Protein AF-A0A0B2Q149-F1 (afdb_monomer_lite)

Structure (mmCIF, N/CA/C/O backbone):
data_AF-A0A0B2Q149-F1
#
_entry.id   AF-A0A0B2Q149-F1
#
loop_
_atom_site.group_PDB
_atom_site.id
_atom_site.type_symbol
_atom_site.label_atom_id
_atom_site.label_alt_id
_atom_site.label_comp_id
_atom_site.label_asym_id
_atom_site.label_entity_id
_atom_site.label_seq_id
_atom_site.pdbx_PDB_ins_code
_atom_site.Cartn_x
_atom_site.Cartn_y
_atom_site.Cartn_z
_atom_site.occupancy
_atom_site.B_iso_or_equiv
_atom_site.auth_seq_id
_atom_site.auth_comp_id
_atom_site.auth_asym_id
_atom_site.auth_atom_id
_atom_site.pdbx_PDB_model_num
ATOM 1 N N . MET A 1 1 ? -33.962 -13.781 27.105 1.00 46.84 1 MET A N 1
ATOM 2 C CA . MET A 1 1 ? -33.218 -13.113 26.015 1.00 46.84 1 MET A CA 1
ATOM 3 C C . MET A 1 1 ? -32.060 -12.366 26.652 1.00 46.84 1 MET A C 1
ATOM 5 O O . MET A 1 1 ? -32.318 -11.562 27.538 1.00 46.84 1 MET A O 1
ATOM 9 N N . SER A 1 2 ? -30.811 -12.684 26.308 1.00 51.34 2 SER A N 1
ATOM 10 C CA . SER A 1 2 ? -29.662 -11.889 26.762 1.00 51.34 2 SER A CA 1
ATOM 11 C C . SER A 1 2 ? -29.681 -10.518 26.069 1.00 51.34 2 SER A C 1
ATOM 13 O O . SER A 1 2 ? -30.180 -10.425 24.942 1.00 51.34 2 SER A O 1
ATOM 15 N N . PRO A 1 3 ? -29.176 -9.443 26.698 1.00 57.91 3 PRO A N 1
ATOM 16 C CA . PRO A 1 3 ? -29.082 -8.158 26.025 1.00 57.91 3 PRO A CA 1
ATOM 17 C C . PRO A 1 3 ? -28.086 -8.297 24.872 1.00 57.91 3 PRO A C 1
ATOM 19 O O . PRO A 1 3 ? -26.926 -8.643 25.091 1.00 57.91 3 PRO A O 1
ATOM 22 N N . SER A 1 4 ? -28.531 -8.040 23.643 1.00 61.69 4 SER A N 1
ATOM 23 C CA . SER A 1 4 ? -27.623 -7.896 22.507 1.00 61.69 4 SER A CA 1
ATOM 24 C C . SER A 1 4 ? -26.832 -6.60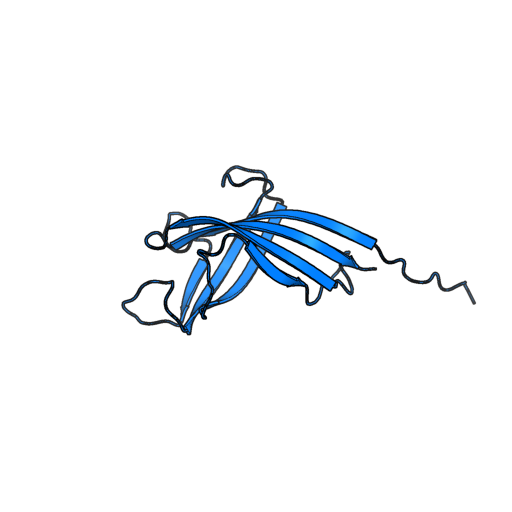2 22.725 1.00 61.69 4 SER A C 1
ATOM 26 O O . SER A 1 4 ? -27.387 -5.506 22.596 1.00 61.69 4 SER A O 1
ATOM 28 N N . THR A 1 5 ? -25.557 -6.704 23.090 1.00 75.75 5 THR A N 1
ATOM 29 C CA . THR A 1 5 ? -24.645 -5.558 23.109 1.00 75.75 5 THR A CA 1
ATOM 30 C C . THR A 1 5 ? -24.497 -5.043 21.681 1.00 75.75 5 THR A C 1
ATOM 32 O O . THR A 1 5 ? -24.105 -5.784 20.781 1.00 75.75 5 THR A O 1
ATOM 35 N N . LYS A 1 6 ? -24.854 -3.774 21.453 1.00 79.19 6 LYS A N 1
ATOM 36 C CA . LYS A 1 6 ? -24.666 -3.137 20.146 1.00 79.19 6 LYS A CA 1
ATOM 37 C C . LYS A 1 6 ? -23.167 -3.130 19.798 1.00 79.19 6 LYS A C 1
ATOM 39 O O . LYS A 1 6 ? -22.368 -2.845 20.693 1.00 79.19 6 LYS A O 1
ATOM 44 N N . PRO A 1 7 ? -22.781 -3.413 18.541 1.00 81.75 7 PRO A N 1
ATOM 45 C CA . PRO A 1 7 ? -21.396 -3.259 18.104 1.00 81.75 7 PRO A CA 1
ATOM 46 C C . PRO A 1 7 ? -20.919 -1.822 18.353 1.00 81.75 7 PRO A C 1
ATOM 48 O O . PRO A 1 7 ? -21.653 -0.874 18.070 1.00 81.75 7 PRO A O 1
ATOM 51 N N . VAL A 1 8 ? -19.719 -1.670 18.915 1.00 90.56 8 VAL A N 1
ATOM 52 C CA . VAL A 1 8 ? -19.131 -0.363 19.244 1.00 90.56 8 VAL A CA 1
ATOM 53 C C . VAL A 1 8 ? -18.159 0.019 18.142 1.00 90.56 8 VAL A C 1
ATOM 55 O O . VAL A 1 8 ? -17.172 -0.679 17.930 1.00 90.56 8 VAL A O 1
ATOM 58 N N . GLU A 1 9 ? -18.419 1.140 17.474 1.00 94.44 9 GLU A N 1
ATOM 59 C CA . GLU A 1 9 ? -17.500 1.672 16.472 1.00 94.44 9 GLU A CA 1
ATOM 60 C C . GLU A 1 9 ? -16.185 2.153 17.103 1.00 94.44 9 GLU A C 1
ATOM 62 O O . GLU A 1 9 ? -16.168 2.797 18.155 1.00 94.44 9 GLU A O 1
ATOM 67 N N . LYS A 1 10 ? -15.073 1.849 16.435 1.00 96.69 10 LYS A N 1
ATOM 68 C CA . LYS A 1 10 ? -13.708 2.221 16.807 1.00 96.69 10 LYS A CA 1
ATOM 69 C C . LYS A 1 10 ? -13.027 2.903 15.633 1.00 96.69 10 LYS A C 1
ATOM 71 O O . LYS A 1 10 ? -13.156 2.462 14.493 1.00 96.69 10 LYS A O 1
ATOM 76 N N . ILE A 1 11 ? -12.244 3.935 15.932 1.00 98.00 11 ILE A N 1
ATOM 77 C CA . ILE A 1 11 ? -11.314 4.542 14.978 1.00 98.00 11 ILE A CA 1
ATOM 78 C C . ILE A 1 11 ? -9.917 4.007 15.277 1.00 98.00 11 ILE A C 1
ATOM 80 O O . ILE A 1 11 ? -9.469 4.012 16.424 1.00 98.00 11 ILE A O 1
ATOM 84 N N . THR A 1 12 ? -9.214 3.544 14.251 1.00 98.38 12 THR A N 1
ATOM 85 C CA . THR A 1 12 ? -7.811 3.138 14.336 1.00 98.38 12 THR A CA 1
ATOM 86 C C . THR A 1 12 ? -7.000 3.917 13.314 1.00 98.38 12 THR A C 1
ATOM 88 O O . THR A 1 12 ? -7.417 4.078 12.168 1.00 98.38 12 THR A O 1
ATOM 91 N N . GLN A 1 13 ? -5.847 4.409 13.755 1.00 98.44 13 GLN A N 1
ATOM 92 C CA . GLN A 1 13 ? -4.859 5.064 12.911 1.00 98.44 13 GLN A CA 1
ATOM 93 C C . GLN A 1 13 ? -3.706 4.092 12.687 1.00 98.44 13 GLN A C 1
ATOM 95 O O . GLN A 1 13 ? -3.173 3.546 13.655 1.00 98.44 13 GLN A O 1
ATOM 100 N N . LEU A 1 14 ? -3.346 3.856 11.429 1.00 98.38 14 LEU A N 1
ATOM 101 C CA . LEU A 1 14 ? -2.207 3.023 11.055 1.00 98.38 14 LEU A CA 1
ATOM 102 C C . LEU A 1 14 ? -1.228 3.854 10.234 1.00 98.38 14 LEU A C 1
ATOM 104 O O . LEU A 1 14 ? -1.630 4.668 9.404 1.00 98.38 14 LEU A O 1
ATOM 108 N N . HIS A 1 15 ? 0.056 3.595 10.443 1.00 98.44 15 HIS A N 1
ATOM 109 C CA . HIS A 1 15 ? 1.146 4.193 9.687 1.00 98.44 15 HIS A CA 1
ATOM 110 C C . HIS A 1 15 ? 2.155 3.108 9.328 1.00 98.44 15 HIS A C 1
ATOM 112 O O . HIS A 1 15 ? 2.563 2.339 10.199 1.00 98.44 15 HIS A O 1
ATOM 118 N N . PHE A 1 16 ? 2.487 2.993 8.045 1.00 98.50 16 PHE A N 1
ATOM 119 C CA . PHE A 1 16 ? 3.437 2.002 7.539 1.00 98.50 16 PHE A CA 1
ATOM 120 C C . PHE A 1 16 ? 3.950 2.383 6.147 1.00 98.50 16 PHE A C 1
ATOM 122 O O . PHE A 1 16 ? 3.419 3.274 5.484 1.00 98.50 16 PHE A O 1
ATOM 129 N N . TYR A 1 17 ? 4.975 1.672 5.686 1.00 98.06 17 TYR A N 1
ATOM 130 C CA . TYR A 1 17 ? 5.596 1.858 4.379 1.00 98.06 17 TYR A CA 1
ATOM 131 C C . TYR A 1 17 ? 5.412 0.614 3.524 1.00 98.06 17 TYR A C 1
ATOM 133 O O . TYR A 1 17 ? 5.649 -0.500 3.978 1.00 98.06 17 TYR A O 1
ATOM 141 N N . PHE A 1 18 ? 4.998 0.822 2.283 1.00 96.25 18 PHE A N 1
ATOM 142 C CA . PHE A 1 18 ? 4.810 -0.188 1.253 1.00 96.25 18 PHE A CA 1
ATOM 143 C C . PHE A 1 18 ? 6.010 -0.176 0.304 1.00 96.25 18 PHE A C 1
ATOM 145 O O . PHE A 1 18 ? 6.365 0.889 -0.210 1.00 96.25 18 PHE A O 1
ATOM 152 N N . HIS A 1 19 ? 6.610 -1.344 0.060 1.00 95.19 19 HIS A N 1
ATOM 153 C CA . HIS A 1 19 ? 7.823 -1.487 -0.753 1.00 95.19 19 HIS A CA 1
ATOM 154 C C . HIS A 1 19 ? 7.545 -2.329 -1.992 1.00 95.19 19 HIS A C 1
ATOM 156 O O . HIS A 1 19 ? 7.532 -3.553 -1.920 1.00 95.19 19 HIS A O 1
ATOM 162 N N . ASN A 1 20 ? 7.362 -1.677 -3.134 1.00 91.50 20 ASN A N 1
ATOM 163 C CA . ASN A 1 20 ? 7.196 -2.368 -4.407 1.00 91.50 20 ASN A CA 1
ATOM 164 C C . ASN A 1 20 ? 8.540 -2.473 -5.120 1.00 91.50 20 ASN A C 1
ATOM 166 O O . ASN A 1 20 ? 9.137 -1.447 -5.458 1.00 91.50 20 ASN A O 1
ATOM 170 N N . ASN A 1 21 ? 8.965 -3.699 -5.414 1.00 90.69 21 ASN A N 1
ATOM 171 C CA . ASN A 1 21 ? 10.177 -3.995 -6.164 1.00 90.69 21 ASN A CA 1
ATOM 172 C C . ASN A 1 21 ? 9.878 -4.949 -7.329 1.00 90.69 21 ASN A C 1
ATOM 174 O O . ASN A 1 21 ? 9.552 -6.117 -7.117 1.00 90.69 21 ASN A O 1
ATOM 178 N N . VAL A 1 22 ? 10.035 -4.464 -8.562 1.00 84.94 22 VAL A N 1
ATOM 179 C CA . VAL A 1 22 ? 9.739 -5.252 -9.771 1.00 84.94 22 VAL A CA 1
ATOM 180 C C . VAL A 1 22 ? 10.988 -5.807 -10.455 1.00 84.94 22 VAL A C 1
ATOM 182 O O . VAL A 1 22 ? 10.900 -6.840 -11.117 1.00 84.94 22 VAL A O 1
ATOM 185 N N . THR A 1 23 ? 12.138 -5.131 -10.358 1.00 79.12 23 THR A N 1
ATOM 186 C CA . THR A 1 23 ? 13.318 -5.500 -11.169 1.00 79.12 23 THR A CA 1
ATOM 187 C C . THR A 1 23 ? 14.629 -5.644 -10.401 1.00 79.12 23 THR A C 1
ATOM 189 O O . THR A 1 23 ? 15.594 -6.151 -10.973 1.00 79.12 23 THR A O 1
ATOM 192 N N . GLU A 1 24 ? 14.691 -5.266 -9.120 1.00 80.00 24 GLU A N 1
ATOM 193 C CA . GLU A 1 24 ? 15.894 -5.473 -8.308 1.00 80.00 24 GLU A CA 1
ATOM 194 C C . GLU A 1 24 ? 15.985 -6.901 -7.747 1.00 80.00 24 GLU A C 1
ATOM 196 O O . GLU A 1 24 ? 15.110 -7.749 -7.938 1.00 80.00 24 GLU A O 1
ATOM 201 N N . LYS A 1 25 ? 17.080 -7.183 -7.030 1.00 82.88 25 LYS A N 1
ATOM 202 C CA . LYS A 1 25 ? 17.314 -8.471 -6.371 1.00 82.88 25 LYS A CA 1
ATOM 203 C C . LYS A 1 25 ? 16.153 -8.796 -5.424 1.00 82.88 25 LYS A C 1
ATOM 205 O O . LYS A 1 25 ? 15.789 -7.970 -4.595 1.00 82.88 25 LYS A O 1
ATOM 210 N N . ASN A 1 26 ? 15.644 -10.026 -5.508 1.00 86.75 26 ASN A N 1
ATOM 211 C CA . ASN A 1 26 ? 14.468 -10.502 -4.769 1.00 86.75 26 ASN A CA 1
ATOM 212 C C . ASN A 1 26 ? 13.208 -9.668 -5.088 1.00 86.75 26 ASN A C 1
ATOM 214 O O . ASN A 1 26 ? 12.712 -8.953 -4.214 1.00 86.75 26 ASN A O 1
ATOM 218 N N . PRO A 1 27 ? 12.707 -9.730 -6.337 1.00 91.19 27 PRO A N 1
ATOM 219 C CA . PRO A 1 27 ? 11.515 -8.991 -6.729 1.00 91.19 27 PRO A CA 1
ATOM 220 C C . PRO A 1 27 ? 10.309 -9.446 -5.903 1.00 91.19 27 PRO A C 1
ATOM 222 O O . PRO A 1 27 ? 10.123 -10.636 -5.645 1.00 91.19 27 PRO A O 1
ATOM 225 N N . THR A 1 28 ? 9.489 -8.481 -5.508 1.00 93.38 28 THR A N 1
ATOM 226 C CA . THR A 1 28 ? 8.228 -8.678 -4.779 1.00 93.38 28 THR A CA 1
ATOM 227 C C . THR A 1 28 ? 7.017 -8.488 -5.688 1.00 93.38 28 THR A C 1
ATOM 229 O O . THR A 1 28 ? 5.899 -8.843 -5.326 1.00 93.38 28 THR A O 1
ATOM 232 N N . ALA A 1 29 ? 7.241 -7.983 -6.901 1.00 92.12 29 ALA A N 1
ATOM 233 C CA . ALA A 1 29 ? 6.213 -7.734 -7.888 1.00 92.12 29 ALA A CA 1
ATOM 234 C C . ALA A 1 29 ? 6.657 -8.181 -9.289 1.00 92.12 29 ALA A C 1
ATOM 236 O O . ALA A 1 29 ? 7.831 -8.116 -9.649 1.00 92.12 29 ALA A O 1
ATOM 237 N N . MET A 1 30 ? 5.705 -8.629 -10.108 1.00 90.75 30 MET A N 1
ATOM 238 C CA . MET A 1 30 ? 5.967 -9.084 -11.474 1.00 90.75 30 MET A CA 1
ATOM 239 C C . MET A 1 30 ? 4.910 -8.586 -12.457 1.00 90.75 30 MET A C 1
ATOM 241 O O . MET A 1 30 ? 3.706 -8.625 -12.193 1.00 90.75 30 MET A O 1
ATOM 245 N N . ARG A 1 31 ? 5.357 -8.140 -13.634 1.00 90.31 31 ARG A N 1
ATOM 246 C CA . ARG A 1 31 ? 4.464 -7.780 -14.740 1.00 90.31 31 ARG A CA 1
ATOM 247 C C . ARG A 1 31 ? 3.881 -9.047 -15.365 1.00 90.31 31 ARG A C 1
ATOM 249 O O . ARG A 1 31 ? 4.637 -9.874 -15.867 1.00 90.31 31 ARG A O 1
ATOM 256 N N . ILE A 1 32 ? 2.554 -9.150 -15.394 1.00 92.94 32 ILE A N 1
ATOM 257 C CA . ILE A 1 32 ? 1.830 -10.296 -15.973 1.00 92.94 32 ILE A CA 1
ATOM 258 C C . ILE A 1 32 ? 1.102 -9.948 -17.278 1.00 92.94 32 ILE A C 1
ATOM 260 O O . ILE A 1 32 ? 0.880 -10.825 -18.107 1.00 92.94 32 ILE A O 1
ATOM 264 N N . VAL A 1 33 ? 0.776 -8.669 -17.499 1.00 92.88 33 VAL A N 1
ATOM 265 C CA . VAL A 1 33 ? 0.224 -8.156 -18.764 1.00 92.88 33 VAL A CA 1
ATOM 266 C C . VAL A 1 33 ? 0.897 -6.828 -19.090 1.00 92.88 33 VAL A C 1
ATOM 268 O O . VAL A 1 33 ? 1.086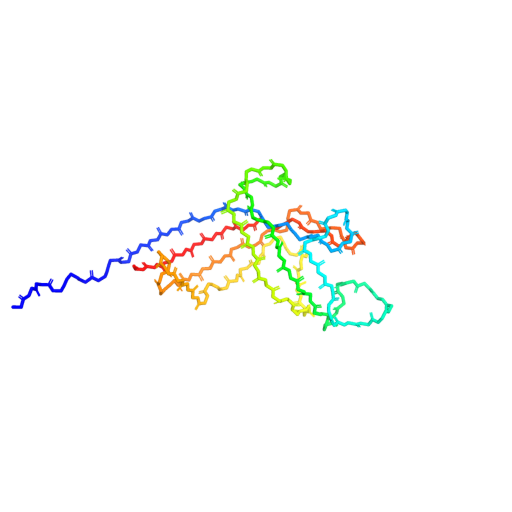 -5.992 -18.209 1.00 92.88 33 VAL A O 1
ATOM 271 N N . GLY A 1 34 ? 1.265 -6.620 -20.350 1.00 88.06 34 GLY A N 1
ATOM 272 C CA . GLY A 1 34 ? 1.842 -5.370 -20.835 1.00 88.06 34 GLY A CA 1
ATOM 273 C C . GLY A 1 34 ? 2.627 -5.570 -22.132 1.00 88.06 34 GLY A C 1
ATOM 274 O O . GLY A 1 34 ? 2.791 -6.704 -22.589 1.00 88.06 34 GLY A O 1
ATOM 275 N N . PRO A 1 35 ? 3.119 -4.487 -22.747 1.00 81.81 35 PRO A N 1
ATOM 276 C CA . PRO A 1 35 ? 3.886 -4.581 -23.980 1.00 81.81 35 PRO A CA 1
ATOM 277 C C . PRO A 1 35 ? 5.199 -5.361 -23.764 1.00 81.81 35 PRO A C 1
ATOM 279 O O . PRO A 1 35 ? 5.883 -5.144 -22.757 1.00 81.81 35 PRO A O 1
ATOM 282 N N . PRO A 1 36 ? 5.601 -6.234 -24.713 1.00 73.50 36 PRO A N 1
ATOM 283 C CA . PRO A 1 36 ? 6.802 -7.067 -24.577 1.00 73.50 36 PRO A CA 1
ATOM 284 C C . PRO A 1 36 ? 8.077 -6.245 -24.362 1.00 73.50 36 PRO A C 1
ATOM 286 O O . PRO A 1 36 ? 8.958 -6.627 -23.595 1.00 73.50 36 PRO A O 1
ATOM 289 N N . LYS A 1 37 ? 8.151 -5.083 -25.019 1.00 75.25 37 LYS A N 1
ATOM 290 C CA . LYS A 1 37 ? 9.223 -4.096 -24.890 1.00 75.25 37 LYS A CA 1
ATOM 291 C C . LYS A 1 37 ? 8.596 -2.787 -24.418 1.00 75.25 37 LYS A C 1
ATOM 293 O O . LYS A 1 37 ? 7.880 -2.143 -25.178 1.00 75.25 37 LYS A O 1
ATOM 298 N N . GLY A 1 38 ? 8.830 -2.417 -23.164 1.00 71.75 38 GLY A N 1
ATOM 299 C CA . GLY A 1 38 ? 8.243 -1.216 -22.574 1.00 71.75 38 GLY A CA 1
ATOM 300 C C . GLY A 1 38 ? 8.498 -1.122 -21.078 1.00 71.75 38 GLY A C 1
ATOM 301 O O . GLY A 1 38 ? 8.735 -2.141 -20.422 1.00 71.75 38 GLY A O 1
ATOM 302 N N . PHE A 1 39 ? 8.452 0.104 -20.555 1.00 75.00 39 PHE A N 1
ATOM 303 C CA . PHE A 1 39 ? 8.561 0.360 -19.122 1.00 75.00 39 PHE A CA 1
ATOM 304 C C . PHE A 1 39 ? 7.411 -0.307 -18.375 1.00 75.00 39 PHE A C 1
ATOM 306 O O . PHE A 1 39 ? 6.277 -0.343 -18.855 1.00 75.00 39 PHE A O 1
ATOM 313 N N . ILE A 1 40 ? 7.689 -0.782 -17.163 1.00 75.94 40 ILE A N 1
ATOM 314 C CA . ILE A 1 40 ? 6.670 -1.395 -16.308 1.00 75.94 40 ILE A CA 1
ATOM 315 C C . ILE A 1 40 ? 5.565 -0.408 -15.904 1.00 75.94 40 ILE A C 1
ATOM 317 O O . ILE A 1 40 ? 4.542 -0.836 -15.396 1.00 75.94 40 ILE A O 1
ATOM 321 N N . THR A 1 41 ? 5.779 0.898 -16.107 1.00 77.75 41 THR A N 1
ATOM 322 C CA . THR A 1 41 ? 4.884 1.988 -15.703 1.00 77.75 41 THR A CA 1
ATOM 323 C C . THR A 1 41 ? 3.873 2.398 -16.783 1.00 77.75 41 THR A C 1
ATOM 325 O O . THR A 1 41 ? 3.136 3.366 -16.603 1.00 77.75 41 THR A O 1
ATOM 328 N N . GLN A 1 42 ? 3.841 1.707 -17.928 1.00 85.50 42 GLN A N 1
ATOM 329 C CA . GLN A 1 42 ? 2.959 2.057 -19.043 1.00 85.50 42 GLN A CA 1
ATOM 330 C C . GLN A 1 42 ? 1.482 1.769 -18.748 1.00 85.50 42 GLN A C 1
ATOM 332 O O . GLN A 1 42 ? 1.145 0.790 -18.079 1.00 85.50 42 GLN A O 1
ATOM 337 N N . PHE A 1 43 ? 0.604 2.606 -19.310 1.00 87.94 43 PHE A N 1
ATOM 338 C CA . PHE A 1 43 ? -0.848 2.461 -19.215 1.00 87.94 43 PHE A CA 1
ATOM 339 C C . PHE A 1 43 ? -1.308 1.060 -19.649 1.00 87.94 43 PHE A C 1
ATOM 341 O O . PHE A 1 43 ? -0.859 0.545 -20.672 1.00 87.94 43 PHE A O 1
ATOM 348 N N . GLY A 1 44 ? -2.212 0.459 -18.878 1.00 89.56 44 GLY A N 1
ATOM 349 C CA . GLY A 1 44 ? -2.761 -0.875 -19.120 1.00 89.56 44 GLY A CA 1
ATOM 350 C C . GLY A 1 44 ? -1.858 -2.029 -18.674 1.00 89.56 44 GLY A C 1
ATOM 351 O O . GLY A 1 44 ? -2.269 -3.182 -18.772 1.00 89.56 44 GLY A O 1
ATOM 352 N N . THR A 1 45 ? -0.653 -1.751 -18.164 1.00 89.94 45 THR A N 1
ATOM 353 C CA . THR A 1 45 ? 0.204 -2.788 -17.572 1.00 89.94 45 THR A CA 1
ATOM 354 C C . THR A 1 45 ? -0.465 -3.363 -16.325 1.00 89.94 45 THR A C 1
ATOM 356 O O . THR A 1 45 ? -0.990 -2.608 -15.506 1.00 89.94 45 THR A O 1
ATOM 359 N N . VAL A 1 46 ? -0.418 -4.687 -16.166 1.00 92.12 46 VAL A N 1
ATOM 360 C CA . VAL A 1 46 ? -0.901 -5.387 -14.971 1.00 92.12 46 VAL A CA 1
ATOM 361 C C . VAL A 1 46 ? 0.275 -6.005 -14.232 1.00 92.12 46 VAL A C 1
ATOM 363 O O . VAL A 1 46 ? 1.084 -6.729 -14.824 1.00 92.12 46 VAL A O 1
ATOM 366 N N . VAL A 1 47 ? 0.353 -5.725 -12.935 1.00 91.56 47 VAL A N 1
ATOM 367 C CA . VAL A 1 47 ? 1.414 -6.192 -12.041 1.00 91.56 47 VAL A CA 1
ATOM 368 C C . VAL A 1 47 ? 0.788 -6.966 -10.885 1.00 91.56 47 VAL A C 1
ATOM 370 O O . VAL A 1 47 ? -0.138 -6.475 -10.240 1.00 91.56 47 VAL A O 1
ATOM 373 N N . MET A 1 48 ? 1.290 -8.175 -10.638 1.00 94.69 48 MET A N 1
ATOM 374 C CA . MET A 1 48 ? 1.002 -8.958 -9.436 1.00 94.69 48 MET A CA 1
ATOM 375 C C . MET A 1 48 ? 2.051 -8.635 -8.376 1.00 94.69 48 MET A C 1
ATOM 377 O O . MET A 1 48 ? 3.237 -8.616 -8.696 1.00 94.69 48 MET A O 1
ATOM 381 N N . MET A 1 49 ? 1.608 -8.359 -7.153 1.00 94.62 49 MET A N 1
ATOM 382 C CA . MET A 1 49 ? 2.429 -7.847 -6.056 1.00 94.62 49 MET A CA 1
ATOM 383 C C . MET A 1 49 ? 2.244 -8.701 -4.802 1.00 94.62 49 MET A C 1
ATOM 385 O O . MET A 1 49 ? 1.112 -9.027 -4.435 1.00 94.62 49 MET A O 1
ATOM 389 N N . ASP A 1 50 ? 3.358 -9.002 -4.145 1.00 96.69 50 ASP A N 1
ATOM 390 C CA . ASP A 1 50 ? 3.457 -9.549 -2.795 1.00 96.69 50 ASP A CA 1
ATOM 391 C C . ASP A 1 50 ? 4.479 -8.714 -1.997 1.00 96.69 50 ASP A C 1
ATOM 393 O O . ASP A 1 50 ? 5.611 -9.125 -1.719 1.00 96.69 50 ASP A O 1
ATOM 397 N N . ASP A 1 51 ? 4.088 -7.482 -1.683 1.00 96.31 51 ASP A N 1
ATOM 398 C CA . ASP A 1 51 ? 4.984 -6.433 -1.200 1.00 96.31 51 ASP A CA 1
ATOM 399 C C . ASP A 1 51 ? 5.011 -6.357 0.335 1.00 96.31 51 ASP A C 1
ATOM 401 O O . ASP A 1 51 ? 3.956 -6.397 0.982 1.00 96.31 51 ASP A O 1
ATOM 405 N N . PRO A 1 52 ? 6.192 -6.225 0.967 1.00 97.31 52 PRO A N 1
ATOM 406 C CA . PRO A 1 52 ? 6.287 -6.080 2.411 1.00 97.31 52 PRO A CA 1
ATOM 407 C C . PRO A 1 52 ? 5.780 -4.709 2.880 1.00 97.31 52 PRO A C 1
ATOM 409 O O . PRO A 1 52 ? 5.968 -3.686 2.216 1.00 97.31 52 PRO A O 1
ATOM 412 N N . LEU A 1 53 ? 5.167 -4.705 4.067 1.00 98.25 53 LEU A N 1
ATOM 413 C CA . LEU A 1 53 ? 4.778 -3.507 4.809 1.00 98.25 53 LEU A CA 1
ATOM 414 C C . LEU A 1 53 ? 5.670 -3.371 6.045 1.00 98.25 53 LEU A C 1
ATOM 416 O O . LEU A 1 53 ? 5.759 -4.321 6.828 1.00 98.25 53 LEU A O 1
ATOM 420 N N . THR A 1 54 ? 6.302 -2.219 6.259 1.00 98.56 54 THR A N 1
ATOM 421 C CA . THR A 1 54 ? 7.247 -2.002 7.374 1.00 98.56 54 THR A CA 1
ATOM 422 C C . THR A 1 54 ? 6.920 -0.759 8.206 1.00 98.56 54 THR A C 1
ATOM 424 O O . THR A 1 54 ? 6.232 0.148 7.742 1.00 98.56 54 THR A O 1
ATOM 427 N N . GLU A 1 55 ? 7.448 -0.691 9.434 1.00 98.19 55 GLU A N 1
ATOM 428 C CA . GLU A 1 55 ? 7.292 0.481 10.326 1.00 98.19 55 GLU A CA 1
ATOM 429 C C . GLU A 1 55 ? 8.032 1.736 9.827 1.00 98.19 55 GLU A C 1
ATOM 431 O O . GLU A 1 55 ? 7.685 2.851 10.202 1.00 98.19 55 GLU A O 1
ATOM 436 N N . GLY A 1 56 ? 9.060 1.573 8.989 1.00 97.94 56 GLY A N 1
ATOM 437 C CA . GLY A 1 56 ? 9.901 2.666 8.497 1.00 97.94 56 GLY A CA 1
ATOM 438 C C . GLY A 1 56 ? 10.253 2.525 7.015 1.00 97.94 56 GLY A C 1
ATOM 439 O O . GLY A 1 56 ? 10.088 1.441 6.455 1.00 97.94 56 GLY A O 1
ATOM 440 N N . PRO A 1 57 ? 10.775 3.588 6.375 1.00 96.50 57 PRO A N 1
ATOM 441 C CA . PRO A 1 57 ? 11.077 3.588 4.944 1.00 96.50 57 PRO A CA 1
ATOM 442 C C . PRO A 1 57 ? 12.287 2.720 4.584 1.00 96.50 57 PRO A C 1
ATOM 444 O O . PRO A 1 57 ? 12.502 2.437 3.412 1.00 96.50 57 PRO A O 1
ATOM 447 N N . SER A 1 58 ? 13.093 2.291 5.559 1.00 95.12 58 SER A N 1
ATOM 448 C CA . SER A 1 58 ? 14.187 1.360 5.289 1.00 95.12 58 SER A CA 1
ATOM 449 C C . SER A 1 58 ? 13.631 -0.043 5.015 1.00 95.12 58 SER A C 1
ATOM 451 O O . SER A 1 58 ? 12.839 -0.535 5.821 1.00 95.12 58 SER A O 1
ATOM 453 N N . PRO A 1 59 ? 14.099 -0.757 3.975 1.00 88.31 59 PRO A N 1
ATOM 454 C CA . PRO A 1 59 ? 13.756 -2.167 3.767 1.00 88.31 59 PRO A CA 1
ATOM 455 C C . PRO A 1 59 ? 14.162 -3.085 4.933 1.00 88.31 59 PRO A C 1
ATOM 457 O O . PRO A 1 59 ? 13.640 -4.187 5.062 1.00 88.31 59 PRO A O 1
ATOM 460 N N . SER A 1 60 ? 15.094 -2.645 5.789 1.00 93.19 60 SER A N 1
ATOM 461 C CA . SER A 1 60 ? 15.498 -3.362 7.007 1.00 93.19 60 SER A CA 1
ATOM 462 C C . SER A 1 60 ? 14.639 -3.046 8.238 1.00 93.19 60 SER A C 1
ATOM 464 O O . SER A 1 60 ? 14.856 -3.634 9.298 1.00 93.19 60 SER A O 1
ATOM 466 N N . SER A 1 61 ? 13.689 -2.110 8.136 1.00 97.62 61 SER A N 1
ATOM 467 C CA . SER A 1 61 ? 12.750 -1.811 9.218 1.00 97.62 61 SER A CA 1
ATOM 468 C C . SER A 1 61 ? 11.854 -3.015 9.521 1.00 97.62 61 SER A C 1
ATOM 470 O O . SER A 1 61 ? 11.646 -3.896 8.689 1.00 97.62 61 SER A O 1
ATOM 472 N N . LYS A 1 62 ? 11.295 -3.044 10.735 1.00 98.44 62 LYS A N 1
ATOM 473 C CA . LYS A 1 62 ? 10.438 -4.139 11.194 1.00 98.44 62 LYS A CA 1
ATOM 474 C C . LYS A 1 62 ? 9.265 -4.366 10.236 1.00 98.44 62 LYS A C 1
ATOM 476 O O . LYS A 1 62 ? 8.512 -3.438 9.942 1.00 98.44 62 LYS A O 1
ATOM 481 N N . LEU A 1 63 ? 9.111 -5.614 9.795 1.00 98.31 63 LEU A N 1
ATOM 482 C CA . LEU A 1 63 ? 7.977 -6.076 9.000 1.00 98.31 63 LEU A CA 1
ATOM 483 C C . LEU A 1 63 ? 6.711 -6.103 9.868 1.00 98.31 63 LEU A C 1
ATOM 485 O O . LEU A 1 63 ? 6.707 -6.703 10.944 1.00 98.31 63 LEU A O 1
ATOM 489 N N . VAL A 1 64 ? 5.638 -5.479 9.386 1.00 98.31 64 VAL A N 1
ATOM 490 C CA . VAL A 1 64 ? 4.328 -5.414 10.064 1.00 98.31 64 VAL A CA 1
ATOM 491 C C . VAL A 1 64 ? 3.208 -6.080 9.276 1.00 98.31 64 VAL A C 1
ATOM 493 O O . VAL A 1 64 ? 2.138 -6.331 9.823 1.00 98.31 64 VAL A O 1
ATOM 496 N N . GLY A 1 65 ? 3.441 -6.398 8.004 1.00 97.62 65 GLY A N 1
ATOM 497 C CA . GLY A 1 65 ? 2.465 -7.083 7.168 1.00 97.62 65 GLY A CA 1
ATOM 498 C C . GLY A 1 65 ? 2.960 -7.301 5.745 1.00 97.62 65 GLY A C 1
ATOM 499 O O . GLY A 1 65 ? 4.113 -7.015 5.421 1.00 97.62 65 GLY A O 1
ATOM 500 N N . ARG A 1 66 ? 2.067 -7.805 4.892 1.00 97.25 66 ARG A N 1
ATOM 501 C CA . ARG A 1 66 ? 2.280 -7.945 3.448 1.00 97.25 66 ARG A CA 1
ATOM 502 C C . ARG A 1 66 ? 1.035 -7.513 2.691 1.00 97.25 66 ARG A C 1
ATOM 504 O O . ARG A 1 66 ? -0.085 -7.732 3.158 1.00 97.25 66 ARG A O 1
ATOM 511 N N . SER A 1 67 ? 1.246 -6.919 1.528 1.00 96.06 67 SER A N 1
ATOM 512 C CA . SER A 1 67 ? 0.201 -6.569 0.578 1.00 96.06 67 SER A CA 1
ATOM 513 C C . SER A 1 67 ? 0.205 -7.563 -0.575 1.00 96.06 67 SER A C 1
ATOM 515 O O . SER A 1 67 ? 1.196 -7.673 -1.288 1.00 96.06 67 SER A O 1
ATOM 517 N N . HIS A 1 68 ? -0.924 -8.238 -0.778 1.00 96.56 68 HIS A N 1
ATOM 518 C CA . HIS A 1 68 ? -1.142 -9.139 -1.907 1.00 96.56 68 HIS A CA 1
ATOM 519 C C . HIS A 1 68 ? -2.144 -8.477 -2.848 1.00 96.56 68 HIS A C 1
ATOM 521 O O . HIS A 1 68 ? -3.329 -8.386 -2.522 1.00 96.56 68 HIS A O 1
ATOM 527 N N . THR A 1 69 ? -1.672 -7.961 -3.982 1.00 94.44 69 THR A N 1
ATOM 528 C CA . THR A 1 69 ? -2.480 -7.076 -4.833 1.00 94.44 69 THR A CA 1
ATOM 529 C C . THR A 1 69 ? -2.232 -7.333 -6.317 1.00 94.44 69 THR A C 1
ATOM 531 O O . THR A 1 69 ? -1.137 -7.698 -6.739 1.00 94.44 69 THR A O 1
ATOM 534 N N . LEU A 1 70 ? -3.265 -7.101 -7.128 1.00 94.25 70 LEU A N 1
ATOM 535 C CA . LEU A 1 70 ? -3.138 -6.885 -8.565 1.00 94.25 70 LEU A CA 1
ATOM 536 C C . LEU A 1 70 ? -3.338 -5.399 -8.852 1.00 94.25 70 LEU A C 1
ATOM 538 O O . LEU A 1 70 ? -4.354 -4.823 -8.464 1.00 94.25 70 LEU A O 1
ATOM 542 N N . SER A 1 71 ? -2.383 -4.787 -9.542 1.00 90.56 71 SER A N 1
ATOM 543 C CA . SER A 1 71 ? -2.457 -3.383 -9.939 1.00 90.56 71 SER A CA 1
ATOM 544 C C . SER A 1 71 ? -2.568 -3.266 -11.450 1.00 90.56 71 SER A C 1
ATOM 546 O O . SER A 1 71 ? -1.784 -3.876 -12.176 1.00 90.56 71 SER A O 1
ATOM 548 N N . ILE A 1 72 ? -3.530 -2.466 -11.914 1.00 92.25 72 ILE A N 1
ATOM 549 C CA . ILE A 1 72 ? -3.663 -2.065 -13.316 1.00 92.25 72 ILE A CA 1
ATOM 550 C C . ILE A 1 72 ? -3.234 -0.610 -13.412 1.00 92.25 72 ILE A C 1
ATOM 552 O O . ILE A 1 72 ? -3.814 0.277 -12.780 1.00 92.25 72 ILE A O 1
ATOM 556 N N . LEU A 1 73 ? -2.207 -0.355 -14.209 1.00 87.75 73 LEU A N 1
ATOM 557 C CA . LEU A 1 73 ? -1.619 0.965 -14.300 1.00 87.75 73 LEU A CA 1
ATOM 558 C C . LEU A 1 73 ? -2.480 1.859 -15.190 1.00 87.75 73 LEU A C 1
ATOM 560 O O . LEU A 1 73 ? -2.512 1.719 -16.409 1.00 87.75 73 LEU A O 1
ATOM 564 N N . GLY A 1 74 ? -3.190 2.785 -14.555 1.00 86.31 74 GLY A N 1
ATOM 565 C CA . GLY A 1 74 ? -3.918 3.863 -15.215 1.00 86.31 74 GLY A CA 1
ATOM 566 C C . GLY A 1 74 ? -3.189 5.201 -15.105 1.00 86.31 74 GLY A C 1
ATOM 567 O O . GLY A 1 74 ? -1.977 5.278 -14.894 1.00 86.31 74 GLY A O 1
ATOM 568 N N . ARG A 1 75 ? -3.953 6.291 -15.195 1.00 82.19 75 ARG A N 1
ATOM 569 C CA . ARG A 1 75 ? -3.441 7.631 -14.901 1.00 82.19 75 ARG A CA 1
ATOM 570 C C . ARG A 1 75 ? -3.321 7.807 -13.386 1.00 82.19 75 ARG A C 1
ATOM 572 O O . ARG A 1 75 ? -4.269 8.227 -12.734 1.00 82.19 75 ARG A O 1
ATOM 579 N N . ASN A 1 76 ? -2.153 7.492 -12.838 1.00 74.00 76 ASN A N 1
ATOM 580 C CA . ASN A 1 76 ? -1.829 7.747 -11.439 1.00 74.00 76 ASN A CA 1
ATOM 581 C C . ASN A 1 76 ? -0.816 8.899 -11.362 1.00 74.00 76 ASN A C 1
ATOM 583 O O . ASN A 1 76 ? 0.299 8.746 -11.864 1.00 74.00 76 ASN A O 1
ATOM 587 N N . PRO A 1 77 ? -1.165 10.057 -10.779 1.00 73.19 77 PRO A N 1
ATOM 588 C CA . PRO A 1 77 ? -0.229 11.157 -10.625 1.00 73.19 77 PRO A CA 1
ATOM 589 C C . PRO A 1 77 ? 0.730 10.865 -9.459 1.00 73.19 77 PRO A C 1
ATOM 591 O O . PRO A 1 77 ? 0.683 11.504 -8.411 1.00 73.19 77 PRO A O 1
ATOM 594 N N . THR A 1 78 ? 1.615 9.881 -9.632 1.00 68.12 78 THR A N 1
ATOM 595 C CA . THR A 1 78 ? 2.573 9.421 -8.612 1.00 68.12 78 THR A CA 1
ATOM 596 C C . THR A 1 78 ? 3.558 10.500 -8.159 1.00 68.12 78 THR A C 1
ATOM 598 O O . THR A 1 78 ? 4.114 10.388 -7.067 1.00 68.12 78 THR A O 1
ATOM 601 N N . LEU A 1 79 ? 3.728 11.549 -8.973 1.00 68.88 79 LEU A N 1
ATOM 602 C CA . LEU A 1 79 ? 4.506 12.755 -8.669 1.00 68.88 79 LEU A CA 1
ATOM 603 C C . LEU A 1 79 ? 3.751 13.778 -7.799 1.00 68.88 79 LEU A C 1
ATOM 605 O O . LEU A 1 79 ? 4.381 14.682 -7.255 1.00 68.88 79 LEU A O 1
ATOM 609 N N . LEU A 1 80 ? 2.423 13.668 -7.649 1.00 70.69 80 LEU A N 1
ATOM 610 C CA . LEU A 1 80 ? 1.710 14.434 -6.624 1.00 70.69 80 LEU A CA 1
ATOM 611 C C . LEU A 1 80 ? 2.080 13.864 -5.256 1.00 70.69 80 LEU A C 1
ATOM 613 O O . LEU A 1 80 ? 2.057 12.648 -5.058 1.00 70.69 80 LEU A O 1
ATOM 617 N N . LYS A 1 81 ? 2.421 14.756 -4.321 1.00 69.75 81 LYS A N 1
ATOM 618 C CA . LYS A 1 81 ? 2.946 14.372 -3.006 1.00 69.75 81 LYS A CA 1
ATOM 619 C C . LYS A 1 81 ? 1.998 13.477 -2.214 1.00 69.75 81 LYS A C 1
ATOM 621 O O . LYS A 1 81 ? 2.492 12.574 -1.563 1.00 69.75 81 LYS A O 1
ATOM 626 N N . ALA A 1 82 ? 0.686 13.696 -2.286 1.00 85.31 82 ALA A N 1
ATOM 627 C CA . ALA A 1 82 ? -0.302 12.936 -1.527 1.00 85.31 82 ALA A CA 1
ATOM 628 C C . ALA A 1 82 ? -1.470 12.500 -2.422 1.00 85.31 82 ALA A C 1
ATOM 630 O O . ALA A 1 82 ? -1.924 13.269 -3.274 1.00 85.31 82 ALA A O 1
ATOM 631 N N . ARG A 1 83 ? -1.955 11.271 -2.227 1.00 91.00 83 ARG A N 1
ATOM 632 C CA . ARG A 1 83 ? -3.154 10.725 -2.883 1.00 91.00 83 ARG A CA 1
ATOM 633 C C . ARG A 1 83 ? -4.036 10.066 -1.837 1.00 91.00 83 ARG A C 1
ATOM 635 O O . ARG A 1 83 ? -3.556 9.205 -1.111 1.00 91.00 83 ARG A O 1
ATOM 642 N N . GLU A 1 84 ? -5.303 10.445 -1.778 1.00 93.81 84 GLU A N 1
ATOM 643 C CA . GLU A 1 84 ? -6.270 9.785 -0.907 1.00 93.81 84 GLU A CA 1
ATOM 644 C C . GLU A 1 84 ? -6.951 8.633 -1.651 1.00 93.81 84 GLU A C 1
ATOM 646 O O . GLU A 1 84 ? -7.366 8.782 -2.803 1.00 93.81 84 GLU A O 1
ATOM 651 N N . VAL A 1 85 ? -7.050 7.477 -0.999 1.00 95.12 85 VAL A N 1
ATOM 652 C CA . VAL A 1 85 ? -7.768 6.301 -1.500 1.00 95.12 85 VAL A CA 1
ATOM 653 C C . VAL A 1 85 ? -8.750 5.799 -0.449 1.00 95.12 85 VAL A C 1
ATOM 655 O O . VAL A 1 85 ? -8.503 5.909 0.750 1.00 95.12 85 VAL A O 1
ATOM 658 N N . ALA A 1 86 ? -9.874 5.242 -0.896 1.00 97.94 86 ALA A N 1
ATOM 659 C CA . ALA A 1 86 ? -10.906 4.732 -0.003 1.00 97.94 86 ALA A CA 1
ATOM 660 C C . ALA A 1 86 ? -10.537 3.356 0.570 1.00 97.94 86 ALA A C 1
ATOM 662 O O . ALA A 1 86 ? -10.093 2.463 -0.154 1.00 97.94 86 ALA A O 1
ATOM 663 N N . ILE A 1 87 ? -10.821 3.158 1.856 1.00 98.12 87 ILE A N 1
ATOM 664 C CA . ILE A 1 87 ? -10.925 1.826 2.456 1.00 98.12 87 ILE A CA 1
ATOM 665 C C . ILE A 1 87 ? -12.336 1.323 2.165 1.00 98.12 87 ILE A C 1
ATOM 667 O O . ILE A 1 87 ? -13.310 1.831 2.719 1.00 98.12 87 ILE A O 1
ATOM 671 N N . VAL A 1 88 ? -12.440 0.340 1.274 1.00 97.69 88 VAL A N 1
ATOM 672 C CA . VAL A 1 88 ? -13.732 -0.185 0.795 1.00 97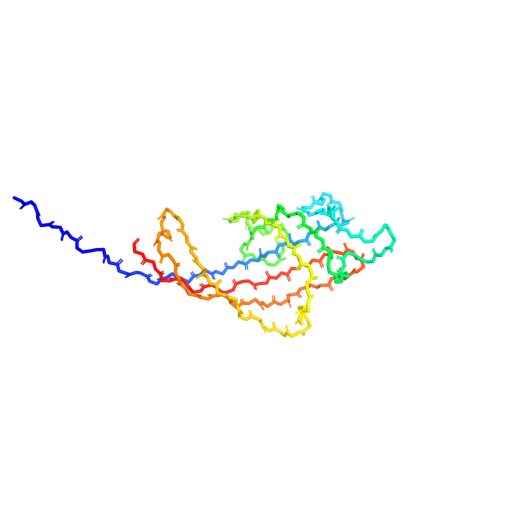.69 88 VAL A CA 1
ATOM 673 C C . VAL A 1 88 ? -14.270 -1.352 1.628 1.00 97.69 88 VAL A C 1
ATOM 675 O O . VAL A 1 88 ? -15.409 -1.768 1.437 1.00 97.69 88 VAL A O 1
ATOM 678 N N . GLY A 1 89 ? -13.463 -1.899 2.538 1.00 97.44 89 GLY A N 1
ATOM 679 C CA . GLY A 1 89 ? -13.854 -3.012 3.393 1.00 97.44 89 GLY A CA 1
ATOM 680 C C . GLY A 1 89 ? -12.706 -3.535 4.250 1.00 97.44 89 GLY A C 1
ATOM 681 O O . GLY A 1 89 ? -11.567 -3.080 4.148 1.00 97.44 89 GLY A O 1
ATOM 682 N N . GLY A 1 90 ? -13.015 -4.523 5.087 1.00 96.88 90 GLY A N 1
ATOM 683 C CA . GLY A 1 90 ? -12.049 -5.205 5.940 1.00 96.88 90 GLY A CA 1
ATOM 684 C C . GLY A 1 90 ? -12.643 -6.447 6.597 1.00 96.88 90 GLY A C 1
ATOM 685 O O . GLY A 1 90 ? -13.859 -6.665 6.600 1.00 96.88 90 GLY A O 1
ATOM 686 N N . THR A 1 91 ? -11.765 -7.283 7.138 1.00 97.12 91 THR A N 1
ATOM 687 C CA . THR A 1 91 ? -12.098 -8.570 7.760 1.00 97.12 91 THR A CA 1
ATOM 688 C C . THR A 1 91 ? -11.540 -8.646 9.180 1.00 97.12 91 THR A C 1
ATOM 690 O O . THR A 1 91 ? -10.664 -7.868 9.557 1.00 97.12 91 THR A O 1
ATOM 693 N N . GLY A 1 92 ? -12.002 -9.616 9.974 1.00 96.12 92 GLY A N 1
ATOM 694 C CA . GLY A 1 92 ? -11.473 -9.851 11.322 1.00 96.12 92 GLY A CA 1
ATOM 695 C C . GLY A 1 92 ? -11.683 -8.647 12.239 1.00 96.12 92 GLY A C 1
ATOM 696 O O . GLY A 1 92 ? -12.802 -8.159 12.354 1.00 96.12 92 GLY A O 1
ATOM 697 N N . ILE A 1 93 ? -10.609 -8.153 12.861 1.00 95.81 93 ILE A N 1
ATOM 698 C CA . ILE A 1 93 ? -10.662 -6.972 13.741 1.00 95.81 93 ILE A CA 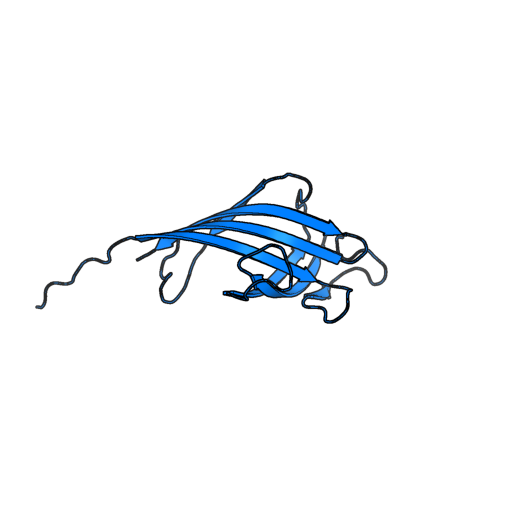1
ATOM 699 C C . ILE A 1 93 ? -11.040 -5.677 13.010 1.00 95.81 93 ILE A C 1
ATOM 701 O O . ILE A 1 93 ? -11.317 -4.690 13.668 1.00 95.81 93 ILE A O 1
ATOM 705 N N . PHE A 1 94 ? -11.037 -5.679 11.674 1.00 97.25 94 PHE A N 1
ATOM 706 C CA . PHE A 1 94 ? -11.443 -4.559 10.825 1.00 97.25 94 PHE A CA 1
ATOM 707 C C . PHE A 1 94 ? -12.755 -4.865 10.088 1.00 97.25 94 PHE A C 1
ATOM 709 O O . PHE A 1 94 ? -12.973 -4.414 8.962 1.00 97.25 94 PHE A O 1
ATOM 716 N N . LYS A 1 95 ? -13.632 -5.692 10.668 1.00 95.75 95 LYS A N 1
ATOM 717 C CA . LYS A 1 95 ? -14.925 -6.007 10.055 1.00 95.75 95 LYS A CA 1
ATOM 718 C C . LYS A 1 95 ? -15.733 -4.716 9.865 1.00 95.75 95 LYS A C 1
ATOM 720 O O . LYS A 1 95 ? -15.783 -3.869 10.751 1.00 95.75 95 LYS A O 1
ATOM 725 N N . TYR A 1 96 ? -16.367 -4.580 8.700 1.00 96.00 96 TYR A N 1
ATOM 726 C CA . TYR A 1 96 ? -17.103 -3.369 8.296 1.00 96.00 96 TYR A CA 1
ATOM 727 C C . TYR A 1 96 ? -16.237 -2.100 8.205 1.00 96.00 96 TYR A C 1
ATOM 729 O O . TYR A 1 96 ? -16.762 -0.987 8.285 1.00 96.00 96 TYR A O 1
ATOM 737 N N . ALA A 1 97 ? -14.921 -2.264 8.029 1.00 98.06 97 ALA A N 1
ATOM 738 C CA . ALA A 1 97 ? -14.003 -1.150 7.868 1.00 98.06 97 ALA A CA 1
ATOM 739 C C . ALA A 1 97 ? -14.400 -0.221 6.717 1.00 98.06 97 ALA A C 1
ATOM 741 O O . ALA A 1 97 ? -14.642 -0.665 5.594 1.00 98.06 97 ALA A O 1
ATOM 742 N N . ARG A 1 98 ? -14.396 1.079 7.012 1.00 98.12 98 ARG A N 1
ATOM 743 C CA . ARG A 1 98 ? -14.502 2.181 6.053 1.00 98.12 98 ARG A CA 1
ATOM 744 C C . ARG A 1 98 ? -13.606 3.330 6.495 1.00 98.12 98 ARG A C 1
ATOM 746 O O . ARG A 1 98 ? -13.288 3.449 7.676 1.00 98.12 98 ARG A O 1
ATOM 753 N N . GLY A 1 99 ? -13.206 4.181 5.563 1.00 98.00 99 GLY A N 1
ATOM 754 C CA . GLY A 1 99 ? -12.308 5.298 5.843 1.00 98.00 99 GLY A CA 1
ATOM 755 C C . GLY A 1 99 ? -11.433 5.606 4.643 1.00 98.00 99 GLY A C 1
ATOM 756 O O . GLY A 1 99 ? -11.813 5.308 3.506 1.00 98.00 99 GLY A O 1
ATOM 757 N N . SER A 1 100 ? -10.257 6.167 4.890 1.00 98.25 100 SER A N 1
ATOM 758 C CA . SER A 1 100 ? -9.327 6.519 3.827 1.00 98.25 100 SER A CA 1
ATOM 759 C C . SER A 1 100 ? -7.873 6.302 4.220 1.00 98.25 100 SE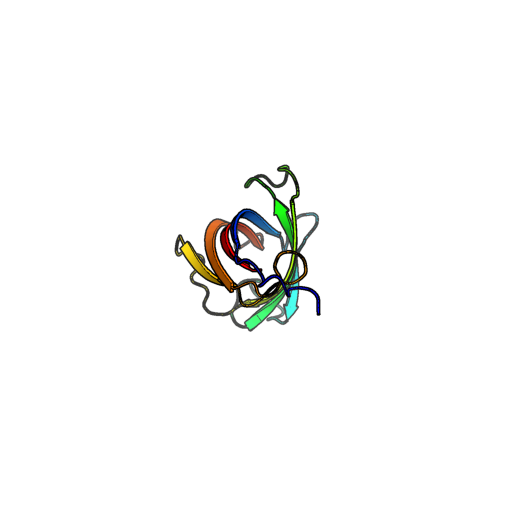R A C 1
ATOM 761 O O . SER A 1 100 ? -7.514 6.206 5.396 1.00 98.25 100 SER A O 1
ATOM 763 N N . ALA A 1 101 ? -7.039 6.173 3.195 1.00 97.81 101 ALA A N 1
ATOM 764 C CA . ALA A 1 101 ? -5.597 6.161 3.314 1.00 97.81 101 ALA A CA 1
ATOM 765 C C . ALA A 1 101 ? -5.014 7.299 2.482 1.00 97.81 101 ALA A C 1
ATOM 767 O O . ALA A 1 101 ? -5.348 7.454 1.307 1.00 97.81 101 ALA A O 1
ATOM 768 N N . VAL A 1 102 ? -4.117 8.069 3.085 1.00 96.69 102 VAL A N 1
ATOM 769 C CA . VAL A 1 102 ? -3.304 9.068 2.400 1.00 96.69 102 VAL A CA 1
ATOM 770 C C . VAL A 1 102 ? -1.961 8.436 2.062 1.00 96.69 102 VAL A C 1
ATOM 772 O O . VAL A 1 102 ? -1.234 7.972 2.940 1.00 96.69 102 VAL A O 1
ATOM 775 N N . LEU A 1 103 ? -1.656 8.411 0.769 1.00 95.12 103 LEU A N 1
ATOM 776 C CA . LEU A 1 103 ? -0.472 7.802 0.183 1.00 95.12 103 LEU A CA 1
ATOM 777 C C . LEU A 1 103 ? 0.540 8.882 -0.186 1.00 95.12 103 LEU A C 1
ATOM 779 O O . LEU A 1 103 ? 0.257 9.696 -1.071 1.00 95.12 103 LEU A O 1
ATOM 783 N N . THR A 1 104 ? 1.726 8.839 0.415 1.00 94.00 104 THR A N 1
ATOM 784 C CA . THR A 1 104 ? 2.834 9.746 0.090 1.00 94.00 104 THR A CA 1
ATOM 785 C C . THR A 1 104 ? 3.950 8.977 -0.602 1.00 94.00 104 THR A C 1
ATOM 787 O O . THR A 1 104 ? 4.456 7.985 -0.085 1.00 94.00 104 THR A O 1
ATOM 790 N N . THR A 1 105 ? 4.350 9.412 -1.798 1.00 91.38 105 THR A N 1
ATOM 791 C CA . THR A 1 105 ? 5.489 8.795 -2.494 1.00 91.38 105 THR A CA 1
ATOM 792 C C . THR A 1 105 ? 6.786 9.217 -1.798 1.00 91.38 105 THR A C 1
ATOM 794 O O . THR A 1 105 ? 7.175 10.379 -1.897 1.00 91.38 105 THR A O 1
ATOM 797 N N . TYR A 1 106 ? 7.454 8.287 -1.112 1.00 89.75 106 TYR A N 1
ATOM 798 C CA . TYR A 1 106 ? 8.736 8.535 -0.443 1.00 89.75 106 TYR A CA 1
ATOM 799 C C . TYR A 1 106 ? 9.910 8.400 -1.421 1.00 89.75 106 TYR A C 1
ATOM 801 O O . TYR A 1 106 ? 10.784 9.261 -1.482 1.00 89.75 106 TYR A O 1
ATOM 809 N N . MET A 1 107 ? 9.897 7.339 -2.232 1.00 88.75 107 MET A N 1
ATOM 810 C CA . MET A 1 107 ? 10.900 7.073 -3.264 1.00 88.75 107 MET A CA 1
ATOM 811 C C . MET A 1 107 ? 10.231 6.459 -4.490 1.00 88.75 107 MET A C 1
ATOM 813 O O . MET A 1 107 ? 9.327 5.634 -4.357 1.00 88.75 107 MET A O 1
ATOM 817 N N . PHE A 1 108 ? 10.681 6.845 -5.683 1.00 87.44 108 PHE A N 1
ATOM 818 C CA . PHE A 1 108 ? 10.226 6.249 -6.934 1.00 87.4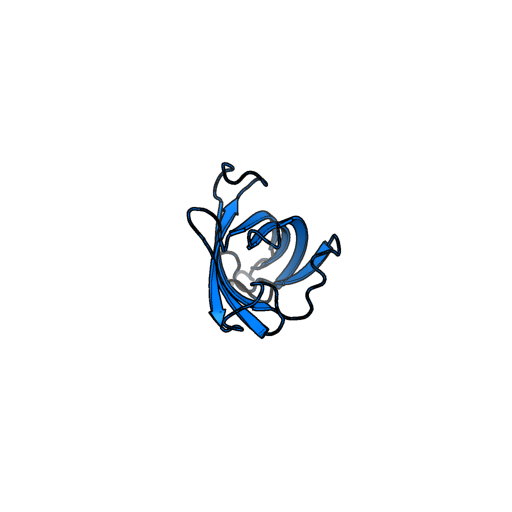4 108 PHE A CA 1
ATOM 819 C C . PHE A 1 108 ? 11.348 6.247 -7.974 1.00 87.44 108 PHE A C 1
ATOM 821 O O . PHE A 1 108 ? 11.679 7.291 -8.539 1.00 87.44 108 PHE A O 1
ATOM 828 N N . ASP A 1 109 ? 11.907 5.069 -8.240 1.00 86.56 109 ASP A N 1
ATOM 829 C CA . ASP A 1 109 ? 12.803 4.826 -9.367 1.00 86.56 109 ASP A CA 1
ATOM 830 C C . ASP A 1 109 ? 12.037 4.070 -10.458 1.00 86.56 109 ASP A C 1
ATOM 832 O O . ASP A 1 109 ? 11.814 2.861 -10.390 1.00 86.56 109 ASP A O 1
ATOM 836 N N . TYR A 1 110 ? 11.626 4.798 -11.496 1.00 78.69 110 TYR A N 1
ATOM 837 C CA . TYR A 1 110 ? 10.869 4.228 -12.610 1.00 78.69 110 TYR A CA 1
ATOM 838 C C . TYR A 1 110 ? 11.702 3.306 -13.511 1.00 78.69 110 TYR A C 1
ATOM 840 O O . TYR A 1 110 ? 11.121 2.511 -14.252 1.00 78.69 110 TYR A O 1
ATOM 848 N N . LYS A 1 111 ? 13.038 3.426 -13.495 1.00 77.00 111 LYS A N 1
ATOM 849 C CA . LYS A 1 111 ? 13.929 2.574 -14.291 1.00 77.00 111 LYS A CA 1
ATOM 850 C C . LYS A 1 111 ? 14.161 1.248 -13.582 1.00 77.00 111 LYS A C 1
ATOM 852 O O . LYS A 1 111 ? 14.064 0.210 -14.228 1.00 77.00 111 LYS A O 1
ATOM 857 N N . ALA A 1 112 ? 14.411 1.298 -12.274 1.00 77.25 112 ALA A N 1
ATOM 858 C CA . ALA A 1 112 ? 14.550 0.114 -11.424 1.00 77.25 112 ALA A CA 1
ATOM 859 C C . ALA A 1 112 ? 13.192 -0.510 -11.043 1.00 77.25 112 ALA A C 1
ATOM 861 O O . ALA A 1 112 ? 13.120 -1.623 -10.521 1.00 77.25 112 ALA A O 1
ATOM 862 N N . GLY A 1 113 ? 12.084 0.188 -11.300 1.00 81.56 113 GLY A N 1
ATOM 863 C CA . GLY A 1 113 ? 10.755 -0.285 -10.926 1.00 81.56 113 GLY A CA 1
ATOM 864 C C . GLY A 1 113 ? 10.588 -0.436 -9.415 1.00 81.56 113 GLY A C 1
ATOM 865 O O . GLY A 1 113 ? 9.890 -1.348 -8.965 1.00 81.56 113 GLY A O 1
ATOM 866 N N . VAL A 1 114 ? 11.249 0.439 -8.653 1.00 88.62 114 VAL A N 1
ATOM 867 C CA . VAL A 1 114 ? 11.218 0.454 -7.191 1.00 88.62 114 VAL A CA 1
ATOM 868 C C . VAL A 1 114 ? 10.420 1.650 -6.707 1.00 88.62 114 VAL A C 1
ATOM 870 O O . VAL A 1 114 ? 10.624 2.781 -7.154 1.00 88.62 114 VAL A O 1
ATOM 873 N N . ALA A 1 115 ? 9.513 1.407 -5.770 1.00 90.81 115 ALA A N 1
ATOM 874 C CA . ALA A 1 115 ? 8.735 2.447 -5.125 1.00 90.81 115 ALA A CA 1
ATOM 875 C C . ALA A 1 115 ? 8.623 2.178 -3.626 1.00 90.81 115 ALA A C 1
ATOM 877 O O . ALA A 1 115 ? 8.304 1.063 -3.217 1.00 90.81 115 ALA A O 1
ATOM 878 N N . ILE A 1 116 ? 8.816 3.225 -2.827 1.00 94.06 116 ILE A N 1
ATOM 879 C CA . ILE A 1 116 ? 8.469 3.229 -1.406 1.00 94.06 116 ILE A CA 1
ATOM 880 C C . ILE A 1 116 ? 7.362 4.255 -1.225 1.00 94.06 116 ILE A C 1
ATOM 882 O O . ILE A 1 116 ? 7.517 5.430 -1.577 1.00 94.06 116 ILE A O 1
ATOM 886 N N . VAL A 1 117 ? 6.230 3.801 -0.700 1.00 94.38 117 VAL A N 1
ATOM 887 C CA . VAL A 1 117 ? 5.044 4.629 -0.487 1.00 94.38 117 VAL A CA 1
ATOM 888 C C . VAL A 1 117 ? 4.671 4.565 0.983 1.00 94.38 117 VAL A C 1
ATOM 890 O O . VAL A 1 117 ? 4.475 3.490 1.538 1.00 94.38 117 VAL A O 1
ATOM 893 N N . GLU A 1 118 ? 4.579 5.724 1.610 1.00 96.69 118 GLU A N 1
ATOM 894 C CA . GLU A 1 118 ? 4.092 5.878 2.973 1.00 96.69 118 GLU A CA 1
ATOM 895 C C . GLU A 1 118 ? 2.559 5.863 2.972 1.00 96.69 118 GLU A C 1
ATOM 897 O O . GLU A 1 118 ? 1.926 6.537 2.156 1.00 96.69 118 GLU A O 1
ATOM 902 N N . TYR A 1 119 ? 1.970 5.094 3.885 1.00 97.50 119 TYR A N 1
ATOM 903 C CA . TYR A 1 119 ? 0.530 4.964 4.076 1.00 97.50 119 TYR A CA 1
ATOM 904 C C . TYR A 1 119 ? 0.158 5.514 5.450 1.00 97.50 119 TYR A C 1
ATOM 906 O O . TYR A 1 119 ? 0.587 4.985 6.474 1.00 97.50 119 TYR A O 1
ATOM 914 N N . ASN A 1 120 ? -0.688 6.540 5.463 1.00 98.06 120 ASN A N 1
ATOM 915 C CA . ASN A 1 120 ? -1.372 7.029 6.656 1.00 98.06 120 ASN A CA 1
ATOM 916 C C . ASN A 1 120 ? -2.850 6.652 6.546 1.00 98.06 120 ASN A C 1
ATOM 918 O O . ASN A 1 120 ? -3.555 7.181 5.689 1.00 98.06 120 ASN A O 1
ATOM 922 N N . VAL A 1 121 ? -3.310 5.707 7.362 1.00 98.44 121 VAL A N 1
ATOM 923 C CA . VAL A 1 121 ? -4.628 5.073 7.228 1.00 98.44 121 VAL A CA 1
ATOM 924 C C . VAL A 1 121 ? -5.501 5.417 8.424 1.00 98.44 121 VAL A C 1
ATOM 926 O O . VAL A 1 121 ? -5.149 5.098 9.557 1.00 98.44 121 VAL A O 1
ATOM 929 N N . THR A 1 122 ? -6.678 5.981 8.165 1.00 98.56 122 THR A N 1
ATOM 930 C CA . THR A 1 122 ? -7.744 6.137 9.158 1.00 98.56 122 THR A CA 1
ATOM 931 C C . THR A 1 122 ? -8.853 5.142 8.854 1.00 98.56 122 THR A C 1
ATOM 933 O O . THR A 1 122 ? -9.516 5.240 7.821 1.00 98.56 122 THR A O 1
ATOM 936 N N . VAL A 1 123 ? -9.087 4.197 9.766 1.00 98.31 123 VAL A N 1
ATOM 937 C CA . VAL A 1 123 ? -10.126 3.173 9.616 1.00 98.31 123 VAL A CA 1
ATOM 938 C C . VAL A 1 123 ? -11.149 3.242 10.744 1.00 98.31 123 VAL A C 1
ATOM 940 O O . VAL A 1 123 ? -10.798 3.227 11.921 1.00 98.31 123 VAL A O 1
ATOM 943 N N . LEU A 1 124 ? -12.424 3.289 10.367 1.00 98.06 124 LEU A N 1
ATOM 944 C CA . LEU A 1 124 ? -13.584 3.145 11.240 1.00 98.06 124 LEU A CA 1
ATOM 945 C C . LEU A 1 124 ? -14.146 1.727 11.083 1.00 98.06 124 LEU A C 1
ATOM 947 O O . LEU A 1 124 ? -14.458 1.326 9.962 1.00 98.06 124 LEU A O 1
ATOM 951 N N . HIS A 1 125 ? -14.269 0.973 12.174 1.00 97.25 125 HIS A N 1
ATOM 952 C CA . HIS A 1 125 ? -14.706 -0.437 12.188 1.00 97.25 125 HIS A CA 1
ATOM 953 C C . HIS A 1 125 ? -15.457 -0.787 13.484 1.00 97.25 125 HIS A C 1
ATOM 955 O O . HIS A 1 125 ? -15.532 0.060 14.372 1.00 97.25 125 HIS A O 1
ATOM 961 N N . VAL A 1 126 ? -16.046 -1.988 13.586 1.00 92.31 126 VAL A N 1
ATOM 962 C CA . VAL A 1 126 ? -16.822 -2.458 14.762 1.00 92.31 126 VAL A CA 1
ATOM 963 C C . VAL A 1 126 ? -16.304 -3.766 15.349 1.00 92.31 126 VAL A C 1
ATOM 965 O O . VAL A 1 126 ? -15.882 -4.645 14.564 1.00 92.31 126 VAL A O 1
#

Organism: Glycine soja (NCBI:txid3848)

Secondary structure (DSSP, 8-state):
----PPPPPEEEEEEEEEEEESSSSS-SEEEEES-SSS-TTSTT-EEEEEEEEESSSSTTSPEEEEEEEEEE--S--TTSSEEEEEE----GGGTT-EEEEEEEEEEEETTTTEEEEEEEEEEEE-

Radius of gyration: 17.19 Å; chains: 1; bounding box: 50×28×52 Å

Sequence (126 aa):
MSPSTKPVEKITQLHFYFHNNVTEKNPTAMRIVGPPKGFITQFGTVVMMDDPLTEGPSPSSKLVGRSHTLSILGRNPTLLKAREVAIVGGTGIFKYARGSAVLTTYMFDYKAGVAIVEYNVTVLHV

Foldseek 3Di:
DPDDDDDDKDKDKDKKKWKAFDADDPHQKHWPDDDPDDFCQDAQIKMFGFIFIAPDQDPPGDTDDTDGDIDGRHPDPLVPQWDKDWDPADDDVQHRKTFIWIKGWPDDDRVRRITMIMITTIIMGD

pLDDT: mean 89.67, std 10.34, range [46.84, 98.56]

InterPro domains:
  IPR004265 Dirigent protein [PF03018] (12-67)
  IPR004265 Dirigent protein [PF03018] (69-123)
  IPR004265 Dirigent protein [PTHR21495] (8-67)
  IPR044859 Allene oxide cyclase/Dirigent protein [G3DSA:2.40.480.10] (65-124)